Protein AF-A0A521UYL1-F1 (afdb_monomer_lite)

Sequence (95 aa):
MFEFAHEQKVCTVGNVRVGGRPGENPTVLIGSMFFRGHKIVSDPDKGIFDKKKAKDLLDREEELSAQTGNPRIIDVIGDTGEALINYVEWVAANT

Foldseek 3Di:
DDFDPDAKDWDQDPNDIDIDGVPPAAAADEAEDLPPPDPQAPDLAQQDGPLVVVLVVVVVVVVVCVVPVHHYDYHYDGPYPNNSVSRVVSVVVRD

Radius of gyration: 16.05 Å; chains: 1; bounding box: 30×28×42 Å

pLDDT: mean 96.69, std 3.92, range [66.88, 98.69]

Structure (mmCIF, N/CA/C/O backbone):
data_AF-A0A521UYL1-F1
#
_entry.id   AF-A0A521UYL1-F1
#
loop_
_atom_site.group_PDB
_atom_site.id
_atom_site.type_symbol
_atom_site.label_atom_id
_atom_site.label_alt_id
_atom_site.label_comp_id
_atom_site.label_asym_id
_atom_site.label_entity_id
_atom_site.label_seq_id
_atom_site.pdbx_PDB_ins_code
_atom_site.Cartn_x
_atom_site.Cartn_y
_atom_site.Cartn_z
_atom_site.occupancy
_atom_site.B_iso_or_equiv
_atom_site.auth_seq_id
_atom_site.auth_comp_id
_atom_site.auth_asym_id
_atom_site.auth_atom_id
_atom_site.pdbx_PDB_model_num
ATOM 1 N N . MET A 1 1 ? 8.824 -3.728 -29.124 1.00 66.88 1 MET A N 1
ATOM 2 C CA . MET A 1 1 ? 8.833 -3.052 -27.810 1.00 66.88 1 MET A CA 1
ATOM 3 C C . MET A 1 1 ? 8.615 -1.575 -28.082 1.00 66.88 1 MET A C 1
ATOM 5 O O . MET A 1 1 ? 9.200 -1.083 -29.037 1.00 66.88 1 MET A O 1
ATOM 9 N N . PHE A 1 2 ? 7.694 -0.917 -27.378 1.00 84.75 2 PHE A N 1
ATOM 10 C CA . PHE A 1 2 ? 7.405 0.499 -27.621 1.00 84.75 2 PHE A CA 1
ATOM 11 C C . PHE A 1 2 ? 8.581 1.345 -27.126 1.00 84.75 2 PHE A C 1
ATOM 13 O O . PHE A 1 2 ? 9.013 1.174 -25.990 1.00 84.75 2 PHE A O 1
ATOM 20 N N . GLU A 1 3 ? 9.096 2.239 -27.964 1.00 85.50 3 GLU A N 1
ATOM 21 C CA . GLU A 1 3 ? 10.121 3.206 -27.574 1.00 85.50 3 GLU A CA 1
ATOM 22 C C . GLU A 1 3 ? 9.542 4.613 -27.665 1.00 85.50 3 GLU A C 1
ATOM 24 O O . GLU A 1 3 ? 8.949 5.001 -28.672 1.00 85.50 3 GLU A O 1
ATOM 29 N N . PHE A 1 4 ? 9.699 5.377 -26.589 1.00 91.81 4 PHE A N 1
ATOM 30 C CA . PHE A 1 4 ? 9.318 6.781 -26.560 1.00 91.81 4 PHE A CA 1
ATOM 31 C C . PHE A 1 4 ? 10.484 7.637 -27.056 1.00 91.81 4 PHE A C 1
ATOM 33 O O . PHE A 1 4 ? 11.630 7.406 -26.678 1.00 91.81 4 PHE A O 1
ATOM 40 N N . ALA A 1 5 ? 10.189 8.655 -27.871 1.00 92.75 5 ALA A N 1
ATOM 41 C CA . ALA A 1 5 ? 11.203 9.576 -28.392 1.00 92.75 5 ALA A CA 1
ATOM 42 C C . ALA A 1 5 ? 11.827 10.464 -27.299 1.00 92.75 5 ALA A C 1
ATOM 44 O O . ALA A 1 5 ? 12.955 10.926 -27.441 1.00 92.75 5 ALA A O 1
ATOM 45 N N . HIS A 1 6 ? 11.084 10.722 -26.219 1.00 94.69 6 HIS A N 1
ATOM 46 C CA . HIS A 1 6 ? 11.574 11.508 -25.095 1.00 94.69 6 HIS A CA 1
ATOM 47 C C . HIS A 1 6 ? 12.331 10.632 -24.096 1.00 94.69 6 HIS A C 1
ATOM 49 O O . HIS A 1 6 ? 11.955 9.481 -23.856 1.00 94.69 6 HIS A O 1
ATOM 55 N N . GLU A 1 7 ? 13.362 11.195 -23.470 1.00 93.62 7 GLU A N 1
ATOM 56 C CA . GLU A 1 7 ? 14.092 10.524 -22.399 1.00 93.62 7 GLU A CA 1
ATOM 57 C C . GLU A 1 7 ? 13.155 10.233 -21.218 1.00 93.62 7 GLU A C 1
ATOM 59 O O . GLU A 1 7 ? 1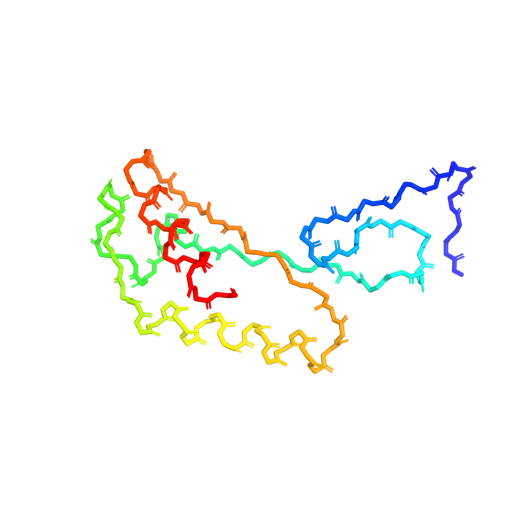2.447 11.114 -20.725 1.00 93.62 7 GLU A O 1
ATOM 64 N N . GLN A 1 8 ? 13.117 8.971 -20.789 1.00 96.12 8 GLN A N 1
ATOM 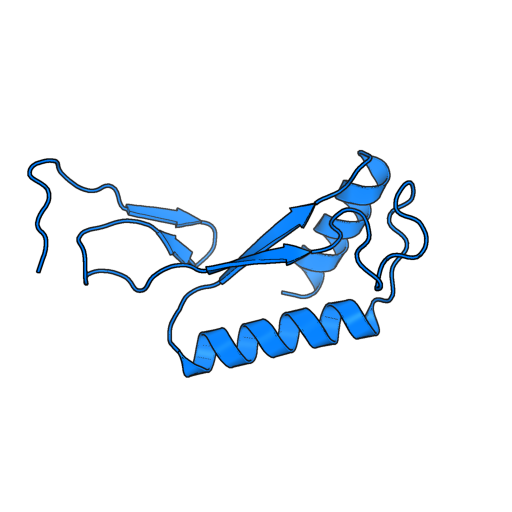65 C CA . GLN A 1 8 ? 12.273 8.543 -19.680 1.00 96.12 8 GLN A CA 1
ATOM 66 C C . GLN A 1 8 ? 12.999 8.793 -18.364 1.00 96.12 8 GLN A C 1
ATOM 68 O O . GLN A 1 8 ? 14.147 8.390 -18.190 1.00 96.12 8 GLN A O 1
ATOM 73 N N . LYS A 1 9 ? 12.313 9.434 -17.419 1.00 96.38 9 LYS A N 1
ATOM 74 C CA . LYS A 1 9 ? 12.843 9.637 -16.071 1.00 96.38 9 LYS A CA 1
ATOM 75 C C . LYS A 1 9 ? 12.643 8.372 -15.246 1.00 96.38 9 LYS A C 1
ATOM 77 O O . LYS A 1 9 ? 11.602 7.723 -15.350 1.00 96.38 9 LYS A O 1
ATOM 82 N N . VAL A 1 10 ? 13.621 8.073 -14.398 1.00 96.69 10 VAL A N 1
ATOM 83 C CA . VAL A 1 10 ? 13.494 7.074 -13.337 1.00 96.69 10 VAL A CA 1
ATOM 84 C C . VAL A 1 10 ? 13.620 7.789 -12.001 1.00 96.69 10 VAL A C 1
ATOM 86 O O . VAL A 1 10 ? 14.581 8.528 -11.787 1.00 96.69 10 VAL A O 1
ATOM 89 N N . CYS A 1 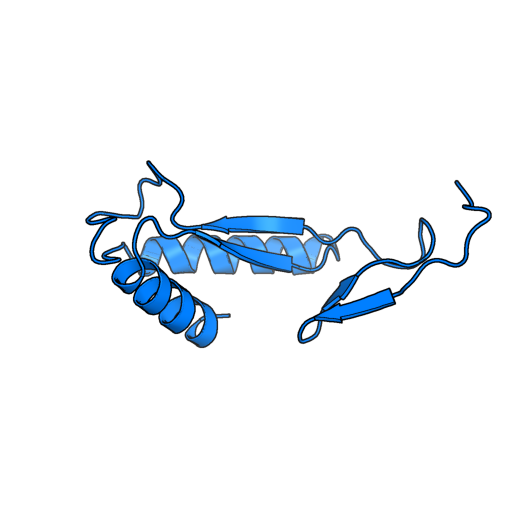11 ? 12.661 7.577 -11.107 1.00 97.06 11 CYS A N 1
ATOM 90 C CA . CYS A 1 11 ? 12.739 8.034 -9.724 1.00 97.06 11 CYS A CA 1
ATOM 91 C C . CYS A 1 11 ? 12.803 6.842 -8.769 1.00 97.06 11 CYS A C 1
ATOM 93 O O . CYS A 1 11 ? 12.297 5.760 -9.068 1.00 97.06 11 CYS A O 1
ATOM 95 N N . THR A 1 12 ? 13.431 7.061 -7.616 1.00 97.31 12 THR A N 1
ATOM 96 C CA . THR A 1 12 ? 13.469 6.091 -6.522 1.00 97.31 12 THR A CA 1
ATOM 97 C C . THR A 1 12 ? 12.612 6.619 -5.380 1.00 97.31 12 THR A C 1
ATOM 99 O O . THR A 1 12 ? 12.864 7.714 -4.876 1.00 97.31 12 THR A O 1
ATOM 102 N N . VAL A 1 13 ? 11.606 5.847 -4.980 1.00 95.75 13 VAL A N 1
ATOM 103 C CA . VAL A 1 13 ? 10.721 6.129 -3.845 1.00 95.75 13 VAL A CA 1
ATOM 104 C C . VAL A 1 13 ? 10.946 5.030 -2.814 1.00 95.75 13 VAL A C 1
ATOM 106 O O . VAL A 1 13 ? 10.599 3.876 -3.051 1.00 95.75 13 VAL A O 1
ATOM 109 N N . GLY A 1 14 ? 11.597 5.366 -1.698 1.00 92.69 14 GLY A N 1
ATOM 110 C CA . GLY A 1 14 ? 12.093 4.354 -0.763 1.00 92.69 14 GLY A CA 1
ATOM 111 C C . GLY A 1 14 ? 13.090 3.420 -1.458 1.00 92.69 14 GLY A C 1
ATOM 112 O O . GLY A 1 14 ? 14.145 3.861 -1.908 1.00 92.69 14 GLY A O 1
ATOM 113 N N . ASN A 1 15 ? 12.740 2.142 -1.576 1.00 92.88 15 ASN A N 1
ATOM 114 C CA . ASN A 1 15 ? 13.498 1.115 -2.299 1.00 92.88 15 ASN A CA 1
ATOM 115 C C . ASN A 1 15 ? 12.922 0.780 -3.694 1.00 92.88 15 ASN A C 1
ATOM 117 O O . ASN A 1 15 ? 13.466 -0.084 -4.382 1.00 92.88 15 ASN A O 1
ATOM 121 N N . VAL A 1 16 ? 11.850 1.447 -4.134 1.00 97.25 16 VAL A N 1
ATOM 122 C CA . VAL A 1 16 ? 11.162 1.166 -5.403 1.00 97.25 16 VAL A CA 1
ATOM 123 C C . VAL A 1 16 ? 11.630 2.119 -6.500 1.00 97.25 16 VAL A C 1
ATOM 125 O O . VAL A 1 16 ? 11.588 3.338 -6.334 1.00 97.25 16 VAL A O 1
ATOM 128 N N . ARG A 1 17 ? 12.033 1.575 -7.655 1.00 97.12 17 ARG A N 1
ATOM 129 C CA . ARG A 1 17 ? 12.316 2.353 -8.872 1.00 97.12 17 ARG A CA 1
ATOM 130 C C . ARG A 1 17 ? 11.073 2.426 -9.755 1.00 97.12 17 ARG A C 1
ATOM 132 O O . ARG A 1 17 ? 10.488 1.396 -10.075 1.00 97.12 17 ARG A O 1
ATOM 139 N N . VAL A 1 18 ? 10.704 3.632 -10.179 1.00 97.62 18 VAL A N 1
ATOM 140 C CA . VAL A 1 18 ? 9.532 3.892 -11.029 1.00 97.62 18 VAL A CA 1
ATOM 141 C C . VAL A 1 18 ? 9.959 4.639 -12.289 1.00 97.62 18 VAL A C 1
ATOM 143 O O . VAL A 1 18 ? 10.731 5.595 -12.215 1.00 97.62 18 VAL A O 1
ATOM 146 N N . GLY A 1 19 ? 9.426 4.228 -13.441 1.00 96.38 19 GLY A N 1
ATOM 147 C CA . GLY A 1 19 ? 9.691 4.843 -14.744 1.00 96.38 19 GLY A CA 1
ATOM 148 C C . GLY A 1 19 ? 10.704 4.065 -15.585 1.00 96.38 19 GLY A C 1
ATOM 149 O O . GLY A 1 19 ? 10.905 2.865 -15.393 1.00 96.38 19 GLY A O 1
ATOM 150 N N . GLY A 1 20 ? 11.342 4.756 -16.529 1.00 95.69 20 GLY A N 1
ATOM 151 C CA . GLY A 1 20 ? 12.241 4.145 -17.513 1.00 95.69 20 GLY A CA 1
ATOM 152 C C . GLY A 1 20 ? 11.526 3.686 -18.783 1.00 95.69 20 GLY A C 1
ATOM 153 O O . GLY A 1 20 ? 10.347 3.978 -19.008 1.00 95.69 20 GLY A O 1
ATOM 154 N N . ARG A 1 21 ? 12.261 3.010 -19.665 1.00 95.12 21 ARG A N 1
ATOM 155 C CA . ARG A 1 21 ? 11.710 2.519 -20.938 1.00 95.12 21 ARG A CA 1
ATOM 156 C C . ARG A 1 21 ? 10.824 1.285 -20.722 1.00 95.12 21 ARG A C 1
ATOM 158 O O . ARG A 1 21 ? 11.043 0.536 -19.769 1.00 95.12 21 ARG A O 1
ATOM 165 N N . PRO A 1 22 ? 9.851 1.012 -21.611 1.00 94.88 22 PRO A N 1
ATOM 166 C CA . PRO A 1 22 ? 9.098 -0.239 -21.561 1.00 94.88 22 PRO A CA 1
ATOM 167 C C . PRO A 1 22 ? 10.038 -1.452 -21.549 1.00 94.88 22 PRO A C 1
ATOM 169 O O . PRO A 1 22 ? 10.846 -1.609 -22.456 1.00 94.88 22 PRO A O 1
ATOM 172 N N . GLY A 1 23 ? 9.936 -2.296 -20.519 1.00 93.12 23 GLY A N 1
ATOM 173 C CA . GLY A 1 23 ? 10.806 -3.462 -20.318 1.00 93.12 23 GLY A CA 1
ATOM 174 C C . GLY A 1 23 ? 12.061 -3.217 -19.469 1.00 93.12 23 GLY A C 1
ATOM 175 O O . GLY A 1 23 ? 12.738 -4.184 -19.141 1.00 93.12 23 GLY A O 1
ATOM 176 N N . GLU A 1 24 ? 12.366 -1.972 -19.084 1.00 93.94 24 GLU A N 1
ATOM 177 C CA . GLU A 1 24 ? 13.516 -1.651 -18.222 1.00 93.94 24 GLU A CA 1
ATOM 178 C C . GLU A 1 24 ? 13.249 -1.989 -16.749 1.00 93.94 24 GLU A C 1
ATOM 180 O O . GLU A 1 24 ? 14.077 -2.621 -16.098 1.00 93.94 24 GLU A O 1
ATOM 185 N N . ASN A 1 25 ? 12.087 -1.580 -16.231 1.00 95.69 25 ASN A N 1
ATOM 186 C CA . ASN A 1 25 ? 11.643 -1.870 -14.869 1.00 95.69 25 ASN A CA 1
ATOM 187 C C . ASN A 1 25 ? 10.273 -2.569 -14.917 1.00 95.69 25 ASN A C 1
ATOM 189 O O . ASN A 1 25 ? 9.462 -2.251 -15.797 1.00 95.69 25 ASN A O 1
ATOM 193 N N . PRO A 1 26 ? 9.978 -3.498 -13.989 1.00 96.94 26 PRO A N 1
ATOM 194 C CA . PRO A 1 26 ? 8.640 -4.062 -13.871 1.00 96.94 26 PRO A CA 1
ATOM 195 C C . PRO A 1 26 ? 7.612 -2.977 -13.532 1.00 96.94 26 PRO A C 1
ATOM 197 O O . PRO A 1 26 ? 7.934 -1.951 -12.929 1.00 96.94 26 PRO A O 1
ATOM 200 N N . THR A 1 27 ? 6.350 -3.211 -13.888 1.00 97.69 27 THR A N 1
ATOM 201 C CA . THR A 1 27 ? 5.257 -2.313 -13.505 1.00 97.69 27 THR A CA 1
ATOM 202 C C . THR A 1 27 ? 5.130 -2.269 -11.985 1.00 97.69 27 THR A C 1
ATOM 204 O O . THR A 1 27 ? 5.004 -3.313 -11.349 1.00 97.69 27 THR A O 1
ATOM 207 N N . VAL A 1 28 ? 5.133 -1.069 -11.409 1.00 98.38 28 VAL A N 1
ATOM 208 C CA . VAL A 1 28 ? 4.821 -0.875 -9.990 1.00 98.38 28 VAL A CA 1
ATOM 209 C C . VAL A 1 28 ? 3.311 -0.933 -9.808 1.00 98.38 28 VAL A C 1
ATOM 211 O O . VAL A 1 28 ? 2.576 -0.270 -10.544 1.00 98.38 28 VAL A O 1
ATOM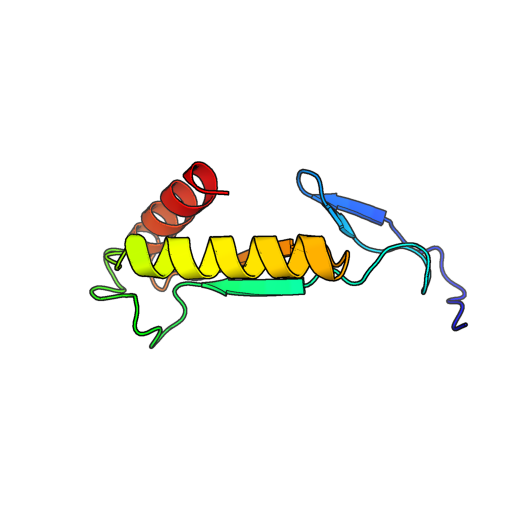 214 N N . LEU A 1 29 ? 2.851 -1.731 -8.849 1.00 98.50 29 LEU A N 1
ATOM 215 C CA . LEU A 1 29 ? 1.441 -1.836 -8.487 1.00 98.50 29 LEU A CA 1
ATOM 216 C C . LEU A 1 29 ? 1.192 -1.062 -7.193 1.00 98.50 29 LEU A C 1
ATOM 218 O O . LEU A 1 29 ? 2.007 -1.098 -6.271 1.00 98.50 29 LEU A O 1
ATOM 222 N N . ILE A 1 30 ? 0.074 -0.334 -7.152 1.00 98.19 30 ILE A N 1
ATOM 223 C CA . ILE A 1 30 ? -0.288 0.516 -6.018 1.00 98.19 30 ILE A CA 1
ATOM 224 C C . ILE A 1 30 ? -1.619 0.040 -5.444 1.00 98.19 30 ILE A C 1
ATOM 226 O O . ILE A 1 30 ? -2.660 0.184 -6.084 1.00 98.19 30 ILE A O 1
ATOM 230 N N . GLY A 1 31 ? -1.571 -0.574 -4.262 1.00 97.19 31 GLY A N 1
ATOM 231 C CA . GLY A 1 31 ? -2.743 -1.124 -3.584 1.00 97.19 31 GLY A CA 1
ATOM 232 C C . GLY A 1 31 ? -3.330 -0.137 -2.580 1.00 97.19 31 GLY A C 1
ATOM 233 O O . GLY A 1 31 ? -2.650 0.250 -1.632 1.00 97.19 31 GLY A O 1
ATOM 234 N N . SER A 1 32 ? -4.595 0.244 -2.761 1.00 98.06 32 SER A N 1
ATOM 235 C CA . SER A 1 32 ? -5.288 1.141 -1.833 1.00 98.06 32 SER A CA 1
ATOM 236 C C . SER A 1 32 ? -5.723 0.430 -0.549 1.00 98.06 32 SER A C 1
ATOM 238 O O . SER A 1 32 ? -6.344 -0.638 -0.583 1.00 98.06 32 SER A O 1
ATOM 240 N N . MET A 1 33 ? -5.487 1.066 0.596 1.00 97.94 33 MET A N 1
ATOM 241 C CA . MET A 1 33 ? -5.958 0.643 1.914 1.00 97.94 33 MET A CA 1
ATOM 242 C C . MET A 1 33 ? -6.759 1.751 2.600 1.00 97.94 33 MET A C 1
ATOM 244 O O . MET A 1 33 ? -6.610 2.931 2.309 1.00 97.94 33 MET A O 1
ATOM 248 N N . PHE A 1 34 ? -7.653 1.332 3.502 1.00 98.44 34 PHE A N 1
ATOM 249 C CA . PHE A 1 34 ? -8.544 2.197 4.296 1.00 98.44 34 PHE A CA 1
ATOM 250 C C . PHE A 1 34 ? -9.483 3.150 3.526 1.00 98.44 34 PHE A C 1
ATOM 252 O O . PHE A 1 34 ? -10.105 4.018 4.127 1.00 98.44 34 PHE A O 1
ATOM 259 N N . PHE A 1 35 ? -9.666 2.946 2.217 1.00 97.50 35 PHE A N 1
ATOM 260 C CA . PHE A 1 35 ? -10.646 3.684 1.416 1.00 97.50 35 PHE A CA 1
ATOM 261 C C . PHE A 1 35 ? -12.071 3.615 1.991 1.00 97.50 35 PHE A C 1
ATOM 263 O O . PHE A 1 35 ? -12.451 2.675 2.697 1.00 97.50 35 PHE A O 1
ATOM 270 N N . ARG A 1 36 ? -12.909 4.589 1.627 1.00 95.81 36 ARG A N 1
ATOM 271 C CA . ARG A 1 36 ? -14.313 4.640 2.049 1.00 95.81 36 ARG A CA 1
ATOM 272 C C . ARG A 1 36 ? -15.047 3.323 1.762 1.00 95.81 36 ARG A C 1
ATOM 274 O O . ARG A 1 36 ? -15.115 2.864 0.626 1.00 95.81 36 ARG A O 1
ATOM 281 N N . GLY A 1 37 ? -15.645 2.742 2.803 1.00 95.88 37 GLY A N 1
ATOM 282 C CA . GLY A 1 37 ? -16.367 1.467 2.720 1.00 95.88 37 GLY A CA 1
ATOM 283 C C . GLY A 1 37 ? -15.478 0.221 2.820 1.00 95.88 37 GLY A C 1
ATOM 284 O O . GLY A 1 37 ? -15.980 -0.899 2.692 1.00 95.88 37 GLY A O 1
ATOM 285 N N . HIS A 1 38 ? -14.177 0.376 3.074 1.00 97.94 38 HIS A N 1
ATOM 286 C CA . HIS A 1 38 ? -13.291 -0.753 3.317 1.00 97.94 38 HIS A CA 1
ATOM 287 C C . HIS A 1 38 ? -13.692 -1.478 4.611 1.00 97.94 38 HIS A C 1
ATOM 289 O O . HIS A 1 38 ? -13.577 -0.950 5.712 1.00 97.94 38 HIS A O 1
ATOM 295 N N . LYS A 1 39 ? -14.130 -2.734 4.478 1.00 97.88 39 LYS A N 1
ATOM 296 C CA . LYS A 1 39 ? -14.712 -3.556 5.558 1.00 97.88 39 LYS A CA 1
ATOM 297 C C . LYS A 1 39 ? -13.802 -3.822 6.765 1.00 97.88 39 LYS A C 1
ATOM 299 O O . LYS A 1 39 ? -14.274 -4.379 7.753 1.00 97.88 39 LYS A O 1
ATOM 304 N N . ILE A 1 40 ? -12.511 -3.502 6.679 1.00 98.12 40 ILE A N 1
ATOM 305 C CA . ILE A 1 40 ? -11.577 -3.631 7.805 1.00 98.12 40 ILE A CA 1
ATOM 306 C C . ILE A 1 40 ? -11.591 -2.398 8.717 1.00 98.12 40 ILE A C 1
ATOM 308 O O . ILE A 1 40 ? -11.059 -2.474 9.817 1.00 98.12 40 ILE A O 1
ATOM 312 N N . VAL A 1 41 ? -12.181 -1.282 8.281 1.00 98.56 41 VAL A N 1
ATOM 313 C CA . VAL A 1 41 ? -12.278 -0.032 9.044 1.00 98.56 41 VAL A CA 1
ATOM 314 C C . VAL A 1 41 ? -13.601 -0.006 9.804 1.00 98.56 41 VAL A C 1
ATOM 316 O O . VAL A 1 41 ? -14.666 -0.150 9.206 1.00 98.56 41 VAL A O 1
ATOM 319 N N . SER A 1 42 ? -13.538 0.172 11.122 1.00 98.12 42 SER A N 1
ATOM 320 C CA . SER A 1 42 ? -14.718 0.279 11.990 1.00 98.12 42 SER A CA 1
ATOM 321 C C . SER A 1 42 ? -15.086 1.724 12.318 1.00 98.12 42 SER A C 1
ATOM 323 O O . SER A 1 42 ? -16.260 2.008 12.531 1.00 98.12 42 SER A O 1
ATOM 325 N N . ASP A 1 43 ? -14.099 2.624 12.359 1.00 98.00 43 ASP A N 1
ATOM 326 C CA . ASP A 1 43 ? -14.299 4.066 12.543 1.00 98.00 43 ASP A CA 1
ATOM 327 C C . ASP A 1 43 ? -13.383 4.820 11.557 1.00 98.00 43 ASP A C 1
ATOM 329 O O . ASP A 1 43 ? -12.167 4.876 11.780 1.00 98.00 43 ASP A O 1
ATOM 333 N N . PRO A 1 44 ? -13.927 5.328 10.434 1.00 97.12 44 PRO A N 1
ATOM 334 C CA . PRO A 1 44 ? -13.144 6.020 9.412 1.00 97.12 44 PRO A CA 1
ATOM 335 C C . PRO A 1 44 ? -12.729 7.436 9.823 1.00 97.12 44 PRO A C 1
ATOM 337 O O . PRO A 1 44 ? -11.776 7.960 9.254 1.00 97.12 44 PRO A O 1
ATOM 340 N N . ASP A 1 45 ? -13.395 8.041 10.811 1.00 97.75 45 ASP A N 1
ATOM 341 C CA . ASP A 1 45 ? -13.072 9.394 11.270 1.00 97.75 45 ASP A CA 1
ATOM 342 C C . ASP A 1 45 ? -11.886 9.375 12.236 1.00 97.75 45 ASP A C 1
ATOM 344 O O . ASP A 1 45 ? -11.039 10.267 12.190 1.00 97.75 45 ASP A O 1
ATOM 348 N N . LYS A 1 46 ? -11.798 8.337 13.078 1.00 98.12 46 LYS A N 1
ATOM 349 C CA . LYS A 1 46 ? -10.709 8.154 14.057 1.00 98.12 46 LYS A CA 1
ATOM 350 C C . LYS A 1 46 ? -9.581 7.250 13.584 1.00 98.12 46 LYS A C 1
ATOM 352 O O . LYS A 1 46 ? -8.586 7.080 14.282 1.00 98.12 46 LYS A O 1
ATOM 357 N N . GLY A 1 47 ? -9.730 6.593 12.443 1.00 98.06 47 GLY A N 1
ATOM 358 C CA . GLY A 1 47 ? -8.731 5.644 11.972 1.00 98.06 47 GLY A CA 1
ATOM 359 C C . GLY A 1 47 ? -8.685 4.339 12.767 1.00 98.06 47 GLY A C 1
ATOM 360 O O . GLY A 1 47 ? -7.605 3.798 12.994 1.00 98.06 47 GLY A O 1
ATOM 361 N N . ILE A 1 48 ? -9.836 3.816 13.206 1.00 98.44 48 ILE A N 1
ATOM 362 C CA . ILE A 1 48 ? -9.911 2.525 13.913 1.00 98.44 48 ILE A CA 1
ATOM 363 C C . ILE A 1 48 ? -10.215 1.417 12.906 1.00 98.44 48 ILE A C 1
ATOM 365 O O . ILE A 1 48 ? -11.194 1.479 12.159 1.00 98.44 48 ILE A O 1
ATOM 369 N N . PHE A 1 49 ? -9.376 0.383 12.902 1.00 98.62 49 PHE A N 1
ATOM 370 C CA . PHE A 1 49 ? -9.446 -0.724 11.956 1.00 98.62 49 PHE A CA 1
ATOM 371 C C . PHE A 1 49 ? -8.948 -2.040 12.562 1.00 98.62 49 PHE A C 1
ATOM 373 O O . PHE A 1 49 ? -8.257 -2.079 13.583 1.00 98.62 49 PHE A O 1
ATOM 380 N N . ASP A 1 50 ? -9.292 -3.137 11.898 1.00 98.69 50 ASP A N 1
ATOM 381 C CA . ASP A 1 50 ? -8.839 -4.487 12.210 1.00 98.69 50 ASP A CA 1
ATOM 382 C C . ASP A 1 50 ? -7.388 -4.676 11.739 1.00 98.69 50 ASP A C 1
ATOM 384 O O . ASP A 1 50 ? -7.117 -4.969 10.571 1.00 98.69 50 ASP A O 1
ATOM 388 N N . LYS A 1 51 ? -6.444 -4.502 12.672 1.00 98.44 51 LYS A N 1
ATOM 389 C CA . LYS A 1 51 ? -5.000 -4.627 12.418 1.00 98.44 51 LYS A CA 1
ATOM 390 C C . LYS A 1 51 ? -4.606 -5.997 11.872 1.00 98.44 51 LYS A C 1
ATOM 392 O O . LYS A 1 51 ? -3.693 -6.076 11.056 1.00 98.44 51 LYS A O 1
ATOM 397 N N . LYS A 1 52 ? -5.287 -7.071 12.291 1.00 98.44 52 LYS A N 1
ATOM 398 C CA . LYS A 1 52 ? -4.986 -8.421 11.803 1.00 98.44 52 LYS A CA 1
ATOM 399 C C . LYS A 1 52 ? -5.348 -8.530 10.326 1.00 98.44 52 LYS A C 1
ATOM 401 O O . LYS A 1 52 ? -4.507 -8.925 9.531 1.00 98.44 52 LYS A O 1
ATOM 406 N N . LYS A 1 53 ? -6.562 -8.124 9.943 1.00 98.56 53 LYS A N 1
ATOM 407 C CA . LYS A 1 53 ? -6.974 -8.145 8.529 1.00 98.56 53 LYS A CA 1
ATOM 408 C C . LYS A 1 53 ? -6.135 -7.209 7.664 1.00 98.56 53 LYS A C 1
ATOM 410 O O . LYS A 1 53 ? -5.829 -7.557 6.531 1.00 98.56 53 LYS A O 1
ATOM 415 N N . ALA A 1 54 ? -5.757 -6.044 8.190 1.00 98.56 54 ALA A N 1
ATOM 416 C CA . ALA A 1 54 ? -4.849 -5.132 7.501 1.00 98.56 54 ALA A CA 1
ATOM 417 C C . ALA A 1 54 ? -3.484 -5.791 7.238 1.00 98.56 54 ALA A C 1
ATOM 419 O O . ALA A 1 54 ? -2.980 -5.715 6.121 1.00 98.56 54 ALA A O 1
ATOM 420 N N . LYS A 1 55 ? -2.921 -6.489 8.234 1.00 98.56 55 LYS A N 1
ATOM 421 C CA . LYS A 1 55 ? -1.644 -7.202 8.096 1.00 98.56 55 LYS A CA 1
ATOM 422 C C . LYS A 1 55 ? -1.750 -8.373 7.123 1.00 98.56 55 LYS A C 1
ATOM 424 O O . LYS A 1 55 ? -0.901 -8.498 6.253 1.00 98.56 55 LYS A O 1
ATOM 429 N N . ASP A 1 56 ? -2.828 -9.153 7.201 1.00 98.50 56 ASP A N 1
ATOM 430 C CA . ASP A 1 56 ? -3.088 -10.262 6.276 1.00 98.50 56 ASP A CA 1
ATOM 431 C C . ASP A 1 56 ? -3.136 -9.769 4.805 1.00 98.50 56 ASP A C 1
ATOM 433 O O . ASP A 1 56 ? -2.643 -10.449 3.905 1.00 98.50 56 ASP A O 1
ATOM 437 N N . LEU A 1 57 ? -3.687 -8.571 4.544 1.00 98.31 57 LEU A N 1
ATOM 438 C CA . LEU A 1 57 ? -3.680 -7.948 3.211 1.00 98.31 57 LEU A CA 1
ATOM 439 C C . LEU A 1 57 ? -2.277 -7.501 2.778 1.00 98.31 57 LEU A C 1
ATOM 441 O O . LEU A 1 57 ? -1.886 -7.769 1.642 1.00 98.31 57 LEU A O 1
ATOM 445 N N . LEU A 1 58 ? -1.527 -6.841 3.667 1.00 98.25 58 LEU A N 1
ATOM 446 C CA . LEU A 1 58 ? -0.159 -6.400 3.382 1.00 98.25 58 LEU A CA 1
ATOM 447 C C . LEU A 1 58 ? 0.773 -7.582 3.103 1.00 98.25 58 LEU A C 1
ATOM 449 O O . LEU A 1 58 ? 1.559 -7.506 2.162 1.00 98.25 58 LEU A O 1
ATOM 453 N N . ASP A 1 59 ? 0.652 -8.670 3.859 1.00 98.38 59 ASP A N 1
ATOM 454 C CA . ASP A 1 59 ? 1.479 -9.871 3.696 1.00 98.38 59 ASP A CA 1
ATOM 455 C C . ASP A 1 59 ? 1.151 -10.586 2.393 1.00 98.38 59 ASP A C 1
ATOM 457 O O . ASP A 1 59 ? 2.043 -11.013 1.660 1.00 98.38 59 ASP A O 1
ATOM 461 N N . ARG A 1 60 ? -0.140 -10.663 2.051 1.00 98.19 60 ARG A N 1
ATOM 462 C CA . ARG A 1 60 ? -0.562 -11.249 0.781 1.00 98.19 60 ARG A CA 1
ATOM 463 C C . ARG A 1 60 ? -0.039 -10.452 -0.412 1.00 98.19 60 ARG A C 1
ATOM 465 O O . ARG A 1 60 ? 0.337 -11.037 -1.425 1.00 98.19 60 ARG A O 1
ATOM 472 N N . GLU A 1 61 ? -0.042 -9.130 -0.314 1.00 97.81 61 GLU A N 1
ATOM 473 C CA . GLU A 1 61 ? 0.459 -8.258 -1.373 1.00 97.81 61 GLU A CA 1
ATOM 474 C C . GLU A 1 61 ? 1.995 -8.312 -1.477 1.00 97.81 61 GLU A C 1
ATOM 476 O O . GLU A 1 61 ? 2.522 -8.353 -2.588 1.00 97.81 61 GLU A O 1
ATOM 481 N N . GLU A 1 62 ? 2.708 -8.465 -0.354 1.00 98.06 62 GLU A N 1
ATOM 482 C CA . GLU A 1 62 ? 4.150 -8.765 -0.334 1.00 98.06 62 GLU A CA 1
ATOM 483 C C . GLU A 1 62 ? 4.478 -10.072 -1.053 1.00 98.06 62 GLU A C 1
ATOM 485 O O . GLU A 1 62 ? 5.361 -10.126 -1.909 1.00 98.06 62 GLU A O 1
ATOM 490 N N . GLU A 1 63 ? 3.735 -11.128 -0.723 1.00 98.38 63 GLU A N 1
ATOM 491 C CA . GLU A 1 63 ? 3.915 -12.459 -1.288 1.00 98.38 63 GLU A CA 1
ATOM 492 C C . GLU A 1 63 ? 3.725 -12.433 -2.811 1.00 98.38 63 GLU A C 1
ATOM 494 O O . GLU A 1 63 ? 4.522 -13.005 -3.557 1.00 98.38 63 GLU A O 1
ATOM 499 N N . LEU A 1 64 ? 2.698 -11.723 -3.289 1.00 98.19 64 LEU A N 1
ATOM 500 C CA . LEU A 1 64 ? 2.440 -11.544 -4.718 1.00 98.19 64 LEU A CA 1
ATOM 501 C C . LEU A 1 64 ? 3.523 -10.705 -5.401 1.00 98.19 64 LEU A C 1
ATOM 503 O O . LEU A 1 64 ? 3.935 -11.043 -6.514 1.00 98.19 64 LEU A O 1
ATOM 507 N N . SER A 1 65 ? 4.013 -9.648 -4.750 1.00 98.25 65 SER A N 1
ATOM 508 C CA . SER A 1 65 ? 5.133 -8.844 -5.252 1.00 98.25 65 SER A CA 1
ATOM 509 C C . SER A 1 65 ? 6.381 -9.710 -5.435 1.00 98.25 65 SER A C 1
ATOM 511 O O . SER A 1 65 ? 6.980 -9.710 -6.511 1.00 98.25 65 SER A O 1
ATOM 513 N N . ALA A 1 66 ? 6.712 -10.541 -4.442 1.00 98.19 66 ALA A N 1
ATOM 514 C CA . ALA A 1 66 ? 7.846 -11.458 -4.509 1.00 98.19 66 ALA A CA 1
ATOM 515 C C . ALA A 1 66 ? 7.686 -12.518 -5.615 1.00 98.19 66 ALA A C 1
ATOM 517 O O . ALA A 1 66 ? 8.654 -12.850 -6.297 1.00 98.19 66 ALA A O 1
ATOM 518 N N . GLN A 1 67 ? 6.470 -13.033 -5.822 1.00 98.44 67 GLN A N 1
ATOM 519 C CA . GLN A 1 67 ? 6.188 -14.046 -6.847 1.00 98.44 67 GLN A CA 1
ATOM 520 C C . GLN A 1 67 ? 6.230 -13.494 -8.276 1.00 98.44 67 GLN A C 1
ATOM 522 O O . GLN A 1 67 ? 6.653 -14.192 -9.196 1.00 98.44 67 GLN A O 1
ATOM 527 N N . THR A 1 68 ? 5.758 -12.265 -8.475 1.00 98.12 68 THR A N 1
ATOM 528 C CA . THR A 1 68 ? 5.595 -11.661 -9.810 1.00 98.12 68 THR A CA 1
ATOM 529 C C . THR A 1 68 ? 6.766 -10.768 -10.214 1.00 98.12 68 THR A C 1
ATOM 531 O O . THR A 1 68 ? 6.970 -10.516 -11.400 1.00 98.12 68 THR A O 1
ATOM 534 N N . GLY A 1 69 ? 7.540 -10.284 -9.240 1.00 97.75 69 GLY A N 1
ATOM 535 C CA . GLY A 1 69 ? 8.593 -9.292 -9.438 1.00 97.75 69 GLY A CA 1
ATOM 536 C C . GLY A 1 69 ? 8.072 -7.862 -9.612 1.00 97.75 69 GLY A C 1
ATOM 537 O O . GLY A 1 69 ? 8.874 -6.961 -9.850 1.00 97.75 69 GLY A O 1
ATOM 538 N N . ASN A 1 70 ? 6.758 -7.628 -9.504 1.00 98.56 70 ASN A N 1
ATOM 539 C CA . ASN A 1 70 ? 6.171 -6.289 -9.527 1.00 98.56 70 ASN A CA 1
ATOM 540 C C . ASN A 1 70 ? 6.419 -5.578 -8.185 1.00 98.56 70 ASN A C 1
ATOM 542 O O . ASN A 1 70 ? 5.932 -6.064 -7.164 1.00 98.56 70 ASN A O 1
ATOM 546 N N . PRO A 1 71 ? 7.125 -4.431 -8.146 1.00 97.94 71 PRO A N 1
ATOM 547 C CA . PRO A 1 71 ? 7.283 -3.663 -6.919 1.00 97.94 71 PRO A CA 1
ATOM 548 C C . PRO A 1 71 ? 5.950 -3.106 -6.419 1.00 97.94 71 PRO A C 1
ATOM 550 O O . PRO A 1 71 ? 5.028 -2.867 -7.206 1.00 97.94 71 PRO A O 1
ATOM 553 N N . ARG A 1 72 ? 5.899 -2.832 -5.116 1.00 97.25 72 ARG A N 1
ATOM 554 C CA . ARG A 1 72 ? 4.695 -2.411 -4.401 1.00 97.25 72 ARG A CA 1
ATOM 555 C C . ARG A 1 72 ? 4.824 -1.035 -3.769 1.00 97.25 72 ARG A C 1
ATOM 557 O O . ARG A 1 72 ? 5.856 -0.712 -3.186 1.00 97.25 72 ARG A O 1
ATOM 564 N N . ILE A 1 73 ? 3.760 -0.244 -3.854 1.00 97.94 73 ILE A N 1
ATOM 565 C CA . ILE A 1 73 ? 3.567 0.980 -3.068 1.00 97.94 73 ILE A CA 1
ATOM 566 C C . ILE A 1 73 ? 2.165 0.913 -2.459 1.00 97.94 73 ILE A C 1
ATOM 568 O O . ILE A 1 73 ? 1.208 0.550 -3.139 1.00 97.94 73 ILE A O 1
ATOM 572 N N . ILE A 1 74 ? 2.028 1.261 -1.182 1.00 98.06 74 ILE A N 1
ATOM 573 C CA . ILE A 1 74 ? 0.723 1.273 -0.513 1.00 98.06 74 ILE A CA 1
ATOM 574 C C . ILE A 1 74 ? 0.103 2.661 -0.647 1.00 98.06 74 ILE A C 1
ATOM 576 O O . ILE A 1 74 ? 0.714 3.658 -0.263 1.00 98.06 74 ILE A O 1
ATOM 580 N N . ASP A 1 75 ? -1.117 2.721 -1.171 1.00 98.31 75 ASP A N 1
ATOM 581 C CA . ASP A 1 75 ? -1.930 3.935 -1.196 1.00 98.31 75 ASP A CA 1
ATOM 582 C C . ASP A 1 75 ? -2.784 3.993 0.078 1.00 98.31 75 ASP A C 1
ATOM 584 O O . ASP A 1 75 ? -3.767 3.266 0.237 1.00 98.31 75 ASP A O 1
ATOM 588 N N . VAL A 1 76 ? -2.352 4.813 1.036 1.00 98.44 76 VAL A N 1
ATOM 589 C CA . VAL A 1 76 ? -3.006 4.966 2.340 1.00 98.44 76 VAL A CA 1
ATOM 590 C C . VAL A 1 76 ? -4.018 6.106 2.259 1.00 98.44 76 VAL A C 1
ATOM 592 O O . VAL A 1 76 ? -3.640 7.274 2.188 1.00 98.44 76 VAL A O 1
ATOM 595 N N . ILE A 1 77 ? -5.307 5.771 2.302 1.00 98.38 77 ILE A N 1
ATOM 596 C CA . ILE A 1 77 ? -6.403 6.740 2.190 1.00 98.38 77 ILE A CA 1
ATOM 597 C C . ILE A 1 77 ? -6.997 7.010 3.574 1.00 98.38 77 ILE A C 1
ATOM 599 O O . ILE A 1 77 ? -7.233 6.085 4.342 1.00 98.38 77 ILE A O 1
ATOM 603 N N . GLY A 1 78 ? -7.287 8.271 3.891 1.00 97.12 78 GLY A N 1
ATOM 604 C CA . GLY A 1 78 ? -8.005 8.652 5.107 1.00 97.12 78 GLY A CA 1
ATOM 605 C C . GLY A 1 78 ? -8.957 9.814 4.845 1.00 97.12 78 GLY A C 1
ATOM 606 O O . GLY A 1 78 ? -8.590 10.767 4.161 1.00 97.12 78 GLY A O 1
ATOM 607 N N . ASP A 1 79 ? -10.174 9.733 5.391 1.00 94.38 79 ASP A N 1
ATOM 608 C CA . ASP A 1 79 ? -11.205 10.775 5.242 1.00 94.38 79 ASP A CA 1
ATOM 609 C C . ASP A 1 79 ? -10.932 11.987 6.168 1.00 94.38 79 ASP A C 1
ATOM 611 O O . ASP A 1 79 ? -11.424 13.088 5.916 1.00 94.38 79 ASP A O 1
ATOM 615 N N . THR A 1 80 ? -10.112 11.812 7.215 1.00 98.19 80 THR A N 1
ATOM 6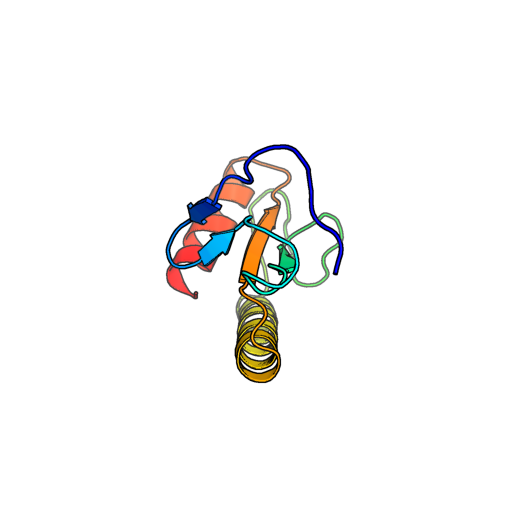16 C CA . THR A 1 80 ? -9.698 12.861 8.163 1.00 98.19 80 THR A CA 1
ATOM 617 C C . THR A 1 80 ? -8.182 12.848 8.388 1.00 98.19 80 THR A C 1
ATOM 619 O O . THR A 1 80 ? -7.503 11.849 8.144 1.00 98.19 80 THR A O 1
ATOM 622 N N . GLY A 1 81 ? -7.637 13.959 8.900 1.00 98.44 81 GLY A N 1
ATOM 623 C CA . GLY A 1 81 ? -6.219 14.041 9.267 1.00 98.44 81 GLY A CA 1
ATOM 624 C C . GLY A 1 81 ? -5.832 13.084 10.400 1.00 98.44 81 GLY A C 1
ATOM 625 O O . GLY A 1 81 ? -4.778 12.462 10.328 1.00 98.44 81 GLY A O 1
ATOM 626 N N . GLU A 1 82 ? -6.695 12.923 11.410 1.00 98.38 82 GLU A N 1
ATOM 627 C CA . GLU A 1 82 ? -6.477 11.984 12.522 1.00 98.38 82 GLU A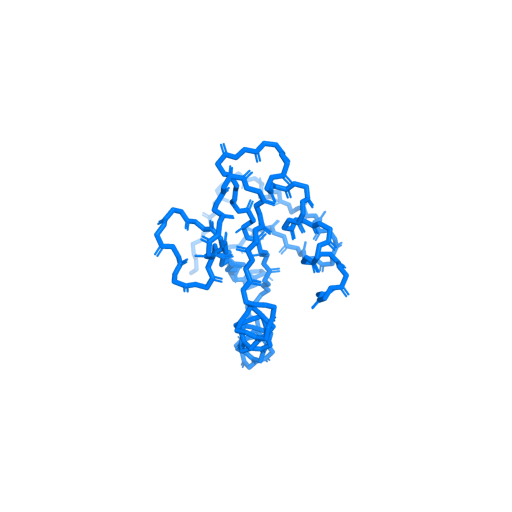 CA 1
ATOM 628 C C . GLU A 1 82 ? -6.415 10.537 12.021 1.00 98.38 82 GLU A C 1
ATOM 630 O O . GLU A 1 82 ? -5.464 9.814 12.322 1.00 98.38 82 GLU A O 1
ATOM 635 N N . ALA A 1 83 ? -7.386 10.132 11.197 1.00 98.56 83 ALA A N 1
ATOM 636 C CA . ALA A 1 83 ? -7.415 8.794 10.630 1.00 98.56 83 ALA A CA 1
ATOM 637 C C . ALA A 1 83 ? -6.186 8.522 9.758 1.00 98.56 83 ALA A C 1
ATOM 639 O O . ALA A 1 83 ? -5.546 7.483 9.912 1.00 98.56 83 ALA A O 1
ATOM 640 N N . LEU A 1 84 ? -5.820 9.469 8.886 1.00 98.56 84 LEU A N 1
ATOM 641 C CA . LEU A 1 84 ? -4.674 9.309 7.996 1.00 98.56 84 LEU A CA 1
ATOM 642 C C . LEU A 1 84 ? -3.355 9.170 8.768 1.00 98.56 84 LEU A C 1
ATOM 644 O O . LEU A 1 84 ? -2.548 8.315 8.411 1.00 98.56 84 LEU A O 1
ATOM 648 N N . ILE A 1 85 ? -3.148 9.949 9.836 1.00 98.69 85 ILE A N 1
ATOM 649 C CA . ILE A 1 85 ? -1.969 9.809 10.709 1.00 98.69 85 ILE A CA 1
ATOM 650 C C . ILE A 1 85 ? -1.929 8.399 11.309 1.00 98.69 85 ILE A C 1
ATOM 652 O O . ILE A 1 85 ? -0.934 7.695 11.136 1.00 98.69 85 ILE A O 1
ATOM 656 N N . ASN A 1 86 ? -3.033 7.945 11.912 1.00 98.38 86 ASN A N 1
ATOM 657 C CA . ASN A 1 86 ? -3.121 6.613 12.520 1.00 98.38 86 ASN A CA 1
ATOM 658 C C . ASN A 1 86 ? -2.847 5.485 11.509 1.00 98.38 86 ASN A C 1
ATOM 660 O O . ASN A 1 86 ? -2.169 4.504 11.826 1.00 98.38 86 ASN A O 1
ATOM 664 N N . TYR A 1 87 ? -3.363 5.614 10.285 1.00 98.62 87 TYR A N 1
ATOM 665 C CA . TYR A 1 87 ? -3.141 4.644 9.217 1.00 98.62 87 TYR A CA 1
ATOM 666 C C . TYR A 1 87 ? -1.690 4.634 8.732 1.00 98.62 87 TYR A C 1
ATOM 668 O O . TYR A 1 87 ? -1.097 3.559 8.640 1.00 98.62 87 TYR A O 1
ATOM 676 N N . VAL A 1 88 ? -1.110 5.800 8.434 1.00 98.38 88 VAL A N 1
ATOM 677 C CA . VAL A 1 88 ? 0.259 5.911 7.904 1.00 98.38 88 VAL A CA 1
ATOM 678 C C . VAL A 1 88 ? 1.283 5.435 8.928 1.00 98.38 88 VAL A C 1
ATOM 680 O O . VAL A 1 88 ? 2.169 4.664 8.564 1.00 98.38 88 VAL A O 1
ATOM 683 N N . GLU A 1 89 ? 1.151 5.826 10.199 1.00 98.50 89 GLU A N 1
ATOM 684 C CA . GLU A 1 89 ? 2.043 5.360 11.269 1.00 98.50 89 GLU A CA 1
ATOM 685 C C . GLU A 1 89 ? 2.011 3.837 11.398 1.00 98.50 89 GLU A C 1
ATOM 687 O O . GLU A 1 89 ? 3.054 3.190 11.518 1.00 98.50 89 GLU A O 1
ATOM 692 N N . TRP A 1 90 ? 0.815 3.246 11.335 1.00 98.62 90 TRP A N 1
ATOM 693 C CA . TRP A 1 90 ? 0.686 1.802 11.429 1.00 98.62 90 TRP A CA 1
ATOM 694 C C . TRP A 1 90 ? 1.241 1.088 10.194 1.00 98.62 90 TRP A C 1
ATOM 696 O O . TRP A 1 90 ? 1.968 0.111 10.360 1.00 98.62 90 TRP A O 1
ATOM 706 N N . VAL A 1 91 ? 0.949 1.563 8.977 1.00 98.19 91 VAL A N 1
ATOM 707 C CA . VAL A 1 91 ? 1.490 0.971 7.740 1.00 98.19 91 VAL A CA 1
ATOM 708 C C . VAL A 1 91 ? 3.014 1.049 7.741 1.00 98.19 91 VAL A C 1
ATOM 710 O O . VAL A 1 91 ? 3.654 0.018 7.584 1.00 98.19 91 VAL A O 1
ATOM 713 N N . ALA A 1 92 ? 3.597 2.216 8.032 1.00 96.75 92 ALA A N 1
ATOM 714 C CA . ALA A 1 92 ? 5.048 2.408 8.059 1.00 96.75 92 ALA A CA 1
ATOM 715 C C . ALA A 1 92 ? 5.771 1.507 9.077 1.00 96.75 92 ALA A C 1
ATOM 717 O O . ALA A 1 92 ? 6.930 1.160 8.874 1.00 96.75 92 ALA A O 1
ATOM 718 N N . ALA A 1 93 ? 5.107 1.120 10.170 1.00 98.00 93 ALA A N 1
ATOM 719 C CA . ALA A 1 93 ? 5.659 0.198 11.162 1.00 98.00 93 ALA A CA 1
ATOM 720 C C . ALA A 1 93 ? 5.484 -1.293 10.803 1.00 98.00 93 ALA A C 1
ATOM 722 O O . ALA A 1 93 ? 6.014 -2.149 11.513 1.00 98.00 93 ALA A O 1
ATOM 723 N N . ASN A 1 94 ? 4.705 -1.620 9.766 1.00 97.00 94 ASN A N 1
ATOM 724 C CA . ASN A 1 94 ? 4.310 -2.990 9.414 1.00 97.00 94 ASN A CA 1
ATOM 725 C C . ASN A 1 94 ? 4.621 -3.370 7.952 1.00 97.00 94 ASN A C 1
ATOM 727 O O . ASN A 1 94 ? 4.138 -4.409 7.497 1.00 97.00 94 ASN A O 1
ATOM 731 N N . THR A 1 95 ? 5.411 -2.560 7.244 1.00 91.12 95 THR A N 1
ATOM 732 C CA . THR A 1 95 ? 5.901 -2.798 5.873 1.00 91.12 95 THR A CA 1
ATOM 733 C C . THR A 1 95 ? 7.394 -2.554 5.769 1.00 91.12 95 THR A C 1
ATOM 735 O O . THR A 1 95 ? 7.869 -1.652 6.494 1.00 91.12 95 THR A O 1
#

Secondary structure (DSSP, 8-state):
----SSPPPEEEETTEEEE-STTTSPPPEEEEES-TT-TTEEETTTTEE-HHHHHHHHHHHHHHHHHH---EEEEE--SSHHHHHHHHHHHHTT-